Protein AF-A0A258BIH4-F1 (afdb_monomer_lite)

Secondary structure (DSSP, 8-state):
-TT--HHHHHGGGB--STT--TT-BHHHHTT-EESSSEE--S--B--EEE--SHHHHHHHHHHHHTSBS--EEE-THHHHTT-SSHHHHHHTTT------S--

pLDDT: mean 89.74, std 8.87, range [34.72, 97.94]

Foldseek 3Di:
DVPADPVNVLQVQAPPDDPGGRVDRQQVVQPFDDDVDGDDDPFGAADEGEDPAQVSQVVQVVNQLRHHDGHDYPPCVRVVVPDDPVQVVVVVVVGPDDDPDDD

Radius of gyration: 14.39 Å; chains: 1; bounding box: 32×22×46 Å

Structure (mmCIF, N/CA/C/O backbone):
data_AF-A0A258BIH4-F1
#
_entry.id   AF-A0A258BIH4-F1
#
loop_
_atom_site.group_PDB
_atom_site.id
_atom_site.type_symbol
_atom_site.label_atom_id
_atom_site.label_alt_id
_atom_site.label_comp_id
_atom_site.label_asym_id
_atom_site.label_entity_id
_atom_site.label_seq_id
_atom_site.pdbx_PDB_ins_code
_atom_site.Cartn_x
_atom_site.Cartn_y
_atom_site.Cartn_z
_atom_site.occupancy
_atom_site.B_iso_or_equiv
_atom_site.auth_seq_id
_atom_site.auth_comp_id
_atom_site.auth_asym_id
_atom_site.auth_atom_id
_atom_site.pdbx_PDB_model_num
ATOM 1 N N . LEU A 1 1 ? 5.864 8.910 -22.798 1.00 65.62 1 LEU A N 1
ATOM 2 C CA . LEU A 1 1 ? 6.870 9.979 -22.997 1.00 65.62 1 LEU A CA 1
ATOM 3 C C . LEU A 1 1 ? 7.876 9.449 -24.009 1.00 65.62 1 LEU A C 1
ATOM 5 O O . LEU A 1 1 ? 8.186 8.266 -23.902 1.00 65.62 1 LEU A O 1
ATOM 9 N N . PRO A 1 2 ? 8.324 10.226 -25.010 1.00 86.62 2 PRO A N 1
ATOM 10 C CA . PRO A 1 2 ? 9.361 9.754 -25.926 1.00 86.62 2 PRO A CA 1
ATOM 11 C C . PRO A 1 2 ? 10.556 9.208 -25.131 1.00 86.62 2 PRO A C 1
ATOM 13 O O . PRO A 1 2 ? 11.058 9.897 -24.250 1.00 86.62 2 PRO A O 1
ATOM 16 N N . GLY A 1 3 ? 10.948 7.958 -25.389 1.00 86.81 3 GLY A N 1
ATOM 17 C CA . GLY A 1 3 ? 12.076 7.306 -24.712 1.00 86.81 3 GLY A CA 1
ATOM 18 C C . GLY A 1 3 ? 11.801 6.687 -23.334 1.00 86.81 3 GLY A C 1
ATOM 19 O O . GLY A 1 3 ? 12.725 6.121 -22.772 1.00 86.81 3 GLY A O 1
ATOM 20 N N . VAL A 1 4 ? 10.574 6.746 -22.799 1.00 86.31 4 VAL A N 1
ATOM 21 C CA . VAL A 1 4 ? 10.211 6.067 -21.537 1.00 86.31 4 VAL A CA 1
ATOM 22 C C . VAL A 1 4 ? 9.367 4.836 -21.843 1.00 86.31 4 VAL A C 1
ATOM 24 O O . VAL A 1 4 ? 8.288 4.951 -22.434 1.00 86.31 4 VAL A O 1
ATOM 27 N N . THR A 1 5 ? 9.850 3.669 -21.431 1.00 86.56 5 THR A N 1
ATOM 28 C CA . THR A 1 5 ? 9.189 2.376 -21.621 1.00 86.56 5 THR A CA 1
ATOM 29 C C . THR A 1 5 ? 8.319 2.001 -20.415 1.00 86.56 5 THR A C 1
ATOM 31 O O . THR A 1 5 ? 8.425 2.592 -19.342 1.00 86.56 5 THR A O 1
ATOM 34 N N . ALA A 1 6 ? 7.422 1.021 -20.574 1.00 81.56 6 ALA A N 1
ATOM 35 C CA . ALA A 1 6 ? 6.634 0.514 -19.446 1.00 81.56 6 ALA A CA 1
ATOM 36 C C . ALA A 1 6 ? 7.513 -0.097 -18.329 1.00 81.56 6 ALA A C 1
ATOM 38 O O . ALA A 1 6 ? 7.249 0.214 -17.169 1.00 81.56 6 ALA A O 1
ATOM 39 N N . PRO A 1 7 ? 8.575 -0.876 -18.635 1.00 85.06 7 PRO A N 1
ATOM 40 C CA . PRO A 1 7 ? 9.552 -1.298 -17.631 1.00 85.06 7 PRO A CA 1
ATOM 41 C C . PRO A 1 7 ? 10.179 -0.145 -16.842 1.00 85.06 7 PRO A C 1
ATOM 43 O O . PRO A 1 7 ? 10.258 -0.244 -15.624 1.00 85.06 7 PRO A O 1
ATOM 46 N N . ASP A 1 8 ? 10.543 0.966 -17.495 1.00 86.31 8 ASP A N 1
ATOM 47 C CA . ASP A 1 8 ? 11.138 2.121 -16.800 1.00 86.31 8 ASP A CA 1
ATOM 48 C C . ASP A 1 8 ? 10.174 2.735 -15.778 1.00 86.31 8 ASP A C 1
ATOM 50 O O . ASP A 1 8 ? 10.590 3.187 -14.717 1.00 86.31 8 ASP A O 1
ATOM 54 N N . VAL A 1 9 ? 8.874 2.752 -16.087 1.00 84.38 9 VAL A N 1
ATOM 55 C CA . VAL A 1 9 ? 7.843 3.251 -15.164 1.00 84.38 9 VAL A CA 1
ATOM 56 C C . VAL A 1 9 ? 7.604 2.267 -14.023 1.00 84.38 9 VAL A C 1
ATOM 58 O O . VAL A 1 9 ? 7.477 2.692 -12.879 1.00 84.38 9 VAL A O 1
ATOM 61 N N . LEU A 1 10 ? 7.543 0.965 -14.318 1.00 82.50 10 LEU A N 1
ATOM 62 C CA . LEU A 1 10 ? 7.367 -0.073 -13.298 1.00 82.50 10 LEU A C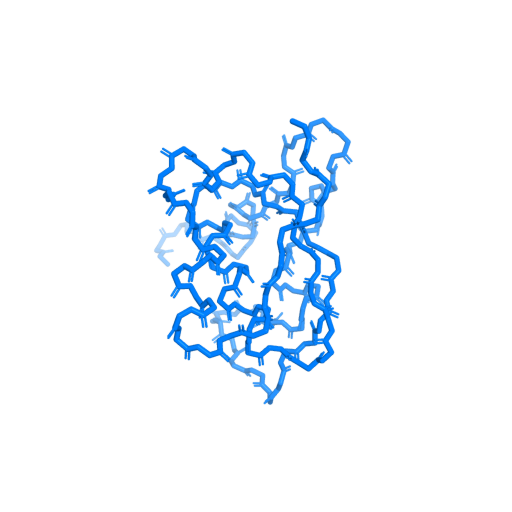A 1
ATOM 63 C C . LEU A 1 10 ? 8.539 -0.091 -12.311 1.00 82.50 10 LEU A C 1
ATOM 65 O O . LEU A 1 10 ? 8.303 -0.196 -11.111 1.00 82.50 10 LEU A O 1
ATOM 69 N N . ALA A 1 11 ? 9.764 0.119 -12.803 1.00 84.25 11 ALA A N 1
ATOM 70 C CA . ALA A 1 11 ? 10.981 0.228 -11.999 1.00 84.25 11 ALA A CA 1
ATOM 71 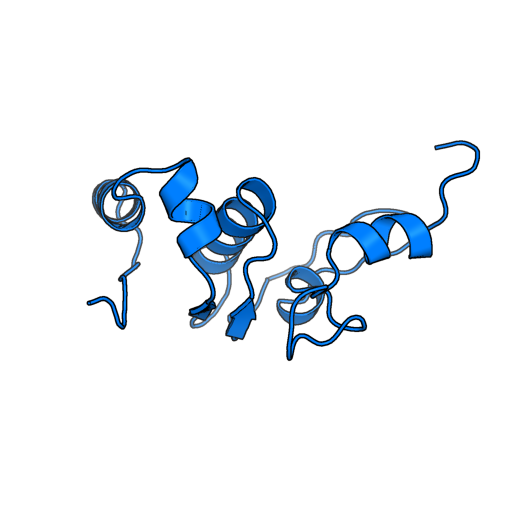C C . ALA A 1 11 ? 10.924 1.345 -10.936 1.00 84.25 11 ALA A C 1
ATOM 73 O O . ALA A 1 11 ? 11.648 1.287 -9.953 1.00 84.25 11 ALA A O 1
ATOM 74 N N . LEU A 1 12 ? 10.063 2.359 -11.095 1.00 84.56 12 LEU A N 1
ATOM 75 C CA . LEU A 1 12 ? 9.911 3.424 -10.093 1.00 84.56 12 LEU A CA 1
ATOM 76 C C . LEU A 1 12 ? 9.145 2.981 -8.842 1.00 84.56 12 LEU A C 1
ATOM 78 O O . LEU A 1 12 ? 9.200 3.674 -7.831 1.00 84.56 12 LEU A O 1
ATOM 82 N N . GLY A 1 13 ? 8.377 1.893 -8.924 1.00 81.50 13 GLY A N 1
ATOM 83 C CA . GLY A 1 13 ? 7.576 1.383 -7.810 1.00 81.50 13 GLY A CA 1
ATOM 84 C C . GLY A 1 13 ? 8.054 0.042 -7.271 1.00 81.50 13 GLY A C 1
ATOM 85 O O . GLY A 1 13 ? 7.291 -0.603 -6.554 1.00 81.50 13 GLY A O 1
ATOM 86 N N . THR A 1 14 ? 9.256 -0.393 -7.652 1.00 85.88 14 THR A N 1
ATOM 87 C CA . THR A 1 14 ? 9.845 -1.648 -7.182 1.00 85.88 14 THR A CA 1
ATOM 88 C C . THR A 1 14 ? 10.293 -1.533 -5.739 1.00 85.88 14 THR A C 1
ATOM 90 O O . THR A 1 14 ? 10.739 -0.474 -5.298 1.00 85.88 14 THR A O 1
ATOM 93 N N . GLU A 1 15 ? 10.242 -2.644 -5.021 1.00 89.12 15 GLU A N 1
ATOM 94 C CA . GLU A 1 15 ? 10.802 -2.749 -3.680 1.00 89.12 15 GLU A CA 1
ATOM 95 C C . GLU A 1 15 ? 12.332 -2.845 -3.753 1.00 89.12 15 GLU A C 1
ATOM 97 O O . GLU A 1 15 ? 12.910 -3.924 -3.840 1.00 89.12 15 GLU A O 1
ATOM 102 N N . ASP A 1 16 ? 13.003 -1.695 -3.749 1.00 84.75 16 ASP A N 1
ATOM 103 C CA . ASP A 1 16 ? 14.454 -1.559 -3.944 1.00 84.75 16 ASP A CA 1
ATOM 104 C C . ASP A 1 16 ? 15.271 -1.574 -2.637 1.00 84.75 16 ASP A C 1
ATOM 106 O O . ASP A 1 16 ? 16.437 -1.173 -2.600 1.00 84.75 16 ASP A O 1
ATOM 110 N N . TYR A 1 17 ? 14.671 -2.052 -1.549 1.00 83.88 17 TYR A N 1
ATOM 111 C CA . TYR A 1 17 ? 15.286 -2.110 -0.228 1.00 83.88 17 TYR A CA 1
ATOM 112 C C . TYR A 1 17 ? 15.785 -3.512 0.138 1.00 83.88 17 TYR A C 1
ATOM 114 O O . TYR A 1 17 ? 15.451 -4.508 -0.498 1.00 83.88 17 TYR A O 1
ATOM 122 N N . GLU A 1 18 ? 16.578 -3.606 1.209 1.00 86.69 18 GLU A N 1
ATOM 123 C CA . GLU A 1 18 ? 17.089 -4.886 1.707 1.00 86.69 18 GLU A CA 1
ATOM 124 C C . GLU A 1 18 ? 15.949 -5.840 2.106 1.00 86.69 18 GLU A C 1
ATOM 126 O O . GLU A 1 18 ? 15.181 -5.558 3.025 1.00 86.69 18 GLU A O 1
ATOM 131 N N . GLY A 1 19 ? 15.847 -6.972 1.405 1.00 86.44 19 GLY A N 1
ATOM 132 C CA . GLY A 1 19 ? 14.788 -7.965 1.605 1.00 86.44 19 GLY A CA 1
ATOM 133 C C . GLY A 1 19 ? 13.487 -7.695 0.839 1.00 86.44 19 GLY A C 1
ATOM 134 O O . GLY A 1 19 ? 12.551 -8.473 0.993 1.00 86.44 19 GLY A O 1
ATOM 135 N N . GLY A 1 20 ? 13.416 -6.631 0.033 1.00 86.88 20 GLY A N 1
ATOM 136 C CA . GLY A 1 20 ? 12.305 -6.379 -0.890 1.00 86.88 20 GLY A CA 1
ATOM 137 C C . GLY A 1 20 ? 12.379 -7.228 -2.160 1.00 86.88 20 GLY A C 1
ATOM 138 O O . GLY A 1 20 ? 13.449 -7.732 -2.518 1.00 8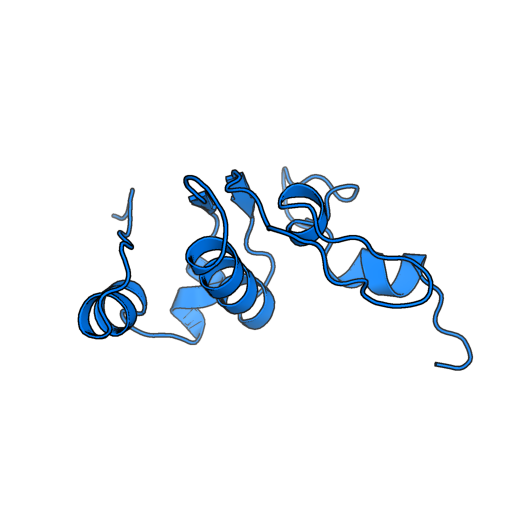6.88 20 GLY A O 1
ATOM 139 N N . ASP A 1 21 ? 11.245 -7.379 -2.850 1.00 89.38 21 ASP A N 1
ATOM 140 C CA . ASP A 1 21 ? 11.191 -8.040 -4.157 1.00 89.38 21 ASP A CA 1
ATOM 141 C C . ASP A 1 21 ? 11.102 -7.004 -5.298 1.00 89.38 21 ASP A C 1
ATOM 143 O O . ASP A 1 21 ? 10.053 -6.385 -5.508 1.00 89.38 21 ASP A O 1
ATOM 147 N N . PRO A 1 22 ? 12.163 -6.822 -6.110 1.00 86.62 22 PRO A N 1
ATOM 148 C CA . PRO A 1 22 ? 12.150 -5.857 -7.206 1.00 86.62 22 PRO A CA 1
ATOM 149 C C . PRO A 1 22 ? 11.184 -6.230 -8.343 1.00 86.62 22 PRO A C 1
ATOM 151 O O . PRO A 1 22 ? 10.968 -5.420 -9.242 1.00 86.62 22 PRO A O 1
ATOM 154 N N . ALA A 1 23 ? 10.604 -7.433 -8.350 1.00 86.94 23 ALA A N 1
ATOM 155 C CA . ALA A 1 23 ? 9.535 -7.801 -9.274 1.00 86.94 23 ALA A CA 1
ATOM 156 C C . ALA A 1 23 ? 8.141 -7.366 -8.781 1.00 86.94 23 ALA A C 1
ATOM 158 O O . ALA A 1 23 ? 7.180 -7.402 -9.557 1.00 86.94 23 ALA A O 1
ATOM 159 N N . VAL A 1 24 ? 8.014 -6.949 -7.517 1.00 88.62 24 VAL A N 1
ATOM 160 C CA . VAL A 1 24 ? 6.745 -6.536 -6.917 1.00 88.62 24 VAL A CA 1
ATOM 161 C C . VAL A 1 24 ? 6.469 -5.064 -7.190 1.00 88.62 24 VAL A C 1
ATOM 163 O O . VAL A 1 24 ? 7.299 -4.181 -6.988 1.00 88.62 24 VAL A O 1
ATOM 166 N N . PHE A 1 25 ? 5.237 -4.805 -7.623 1.00 90.44 25 PHE A N 1
ATOM 167 C CA . PHE A 1 25 ? 4.656 -3.475 -7.693 1.00 90.44 2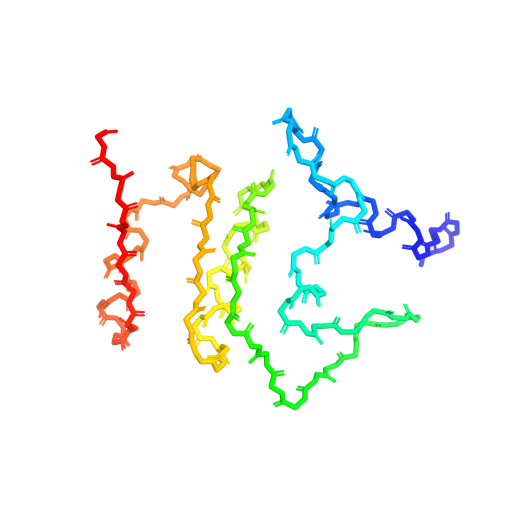5 PHE A CA 1
ATOM 168 C C . PHE A 1 25 ? 3.394 -3.469 -6.831 1.00 90.44 25 PHE A C 1
ATOM 170 O O . PHE A 1 25 ? 2.388 -4.076 -7.199 1.00 90.44 25 PHE A O 1
ATOM 177 N N . ASN A 1 26 ? 3.434 -2.781 -5.690 1.00 93.38 26 ASN A N 1
ATOM 178 C CA . ASN A 1 26 ? 2.403 -2.868 -4.648 1.00 93.38 26 ASN A CA 1
ATOM 179 C C . ASN A 1 26 ? 0.970 -2.648 -5.159 1.00 93.38 26 ASN A C 1
ATOM 181 O O . ASN A 1 26 ? 0.057 -3.404 -4.838 1.00 93.38 26 ASN A O 1
ATOM 185 N N . MET A 1 27 ? 0.756 -1.676 -6.048 1.00 92.69 27 MET A N 1
ATOM 186 C CA . MET A 1 27 ? -0.585 -1.452 -6.599 1.00 92.69 27 MET A CA 1
ATOM 187 C C . MET A 1 27 ? -1.065 -2.612 -7.485 1.00 92.69 27 MET A C 1
ATOM 189 O O . MET A 1 27 ? -2.268 -2.852 -7.564 1.00 92.69 27 MET A O 1
ATOM 193 N N . ALA A 1 28 ? -0.159 -3.335 -8.152 1.00 91.25 28 ALA A N 1
ATOM 194 C CA . ALA A 1 28 ? -0.517 -4.521 -8.929 1.00 91.25 28 ALA A CA 1
ATOM 195 C C . ALA A 1 28 ? -0.911 -5.690 -8.018 1.00 91.25 28 ALA A C 1
ATOM 197 O O . ALA A 1 28 ? -1.841 -6.417 -8.363 1.00 91.25 28 ALA A O 1
ATOM 198 N N . VAL A 1 29 ? -0.288 -5.815 -6.839 1.00 93.31 29 VAL A N 1
ATOM 199 C CA . VAL A 1 29 ? -0.699 -6.770 -5.792 1.00 93.31 29 VAL A CA 1
ATOM 200 C C . VAL A 1 29 ? -2.144 -6.504 -5.361 1.00 93.31 29 VAL A C 1
ATOM 202 O O . VAL A 1 29 ? -2.946 -7.429 -5.285 1.00 93.31 29 VAL A O 1
ATOM 205 N N . MET A 1 30 ? -2.520 -5.231 -5.208 1.00 95.50 30 MET A N 1
ATOM 206 C CA . MET A 1 30 ? -3.897 -4.818 -4.895 1.00 95.50 30 MET A CA 1
ATOM 207 C C . MET A 1 30 ? -4.874 -4.935 -6.084 1.00 95.50 30 MET A C 1
ATOM 209 O O . MET A 1 30 ? -6.069 -4.661 -5.946 1.00 95.50 30 MET A O 1
ATOM 213 N N . GLY A 1 31 ? -4.387 -5.332 -7.265 1.00 92.88 31 GLY A N 1
ATOM 214 C CA . GLY A 1 31 ? -5.191 -5.609 -8.456 1.00 92.88 31 GLY A CA 1
ATOM 215 C C . GLY A 1 31 ? -5.151 -4.542 -9.554 1.00 92.88 31 GLY A C 1
ATOM 216 O O . GLY A 1 31 ? -5.815 -4.724 -10.577 1.00 92.88 31 GLY A O 1
ATOM 217 N N . LEU A 1 32 ? -4.389 -3.451 -9.407 1.00 91.44 32 LEU A N 1
ATOM 218 C CA . LEU A 1 32 ? -4.222 -2.450 -10.469 1.00 91.44 32 LEU A CA 1
ATOM 219 C C . LEU A 1 32 ? -3.580 -3.075 -11.714 1.00 91.44 32 LEU A C 1
ATOM 221 O O . LEU A 1 32 ? -2.606 -3.821 -11.633 1.00 91.44 32 LEU A O 1
ATOM 225 N N . ARG A 1 33 ? -4.078 -2.706 -12.898 1.00 88.00 33 ARG A N 1
ATOM 226 C CA . ARG A 1 33 ? -3.534 -3.178 -14.176 1.00 88.00 33 ARG A CA 1
ATOM 227 C C . ARG A 1 33 ? -2.810 -2.060 -14.911 1.00 88.00 33 ARG A C 1
ATOM 229 O O . ARG A 1 33 ? -3.416 -1.057 -15.296 1.00 88.00 33 ARG A O 1
ATOM 236 N N . LEU A 1 34 ? -1.526 -2.278 -15.174 1.00 77.69 34 LEU A N 1
ATOM 237 C CA . LEU A 1 34 ? -0.698 -1.404 -15.999 1.00 77.69 34 LEU A CA 1
ATOM 238 C C . LEU A 1 34 ? -0.460 -2.046 -17.369 1.00 77.69 34 LEU A C 1
ATOM 240 O O . LEU A 1 34 ? -0.058 -3.199 -17.476 1.00 77.69 34 LEU A O 1
ATOM 244 N N . ALA A 1 35 ? -0.738 -1.282 -18.422 1.00 73.50 35 ALA A N 1
ATOM 245 C CA . ALA A 1 35 ? -0.365 -1.604 -19.798 1.00 73.50 35 ALA A CA 1
ATOM 246 C C . ALA A 1 35 ? 0.215 -0.330 -20.437 1.00 73.50 35 ALA A C 1
ATOM 248 O O . ALA A 1 35 ? 1.023 0.354 -19.819 1.00 73.50 35 ALA A O 1
ATOM 249 N N . GLN A 1 36 ? -0.239 0.078 -21.626 1.00 72.31 36 GLN A N 1
ATOM 250 C CA . GLN A 1 36 ? 0.100 1.408 -22.164 1.00 72.31 36 GLN A CA 1
ATOM 251 C C . GLN A 1 36 ? -0.440 2.575 -21.313 1.00 72.31 36 GLN A C 1
ATOM 253 O O . GLN A 1 36 ? -0.002 3.713 -21.474 1.00 72.31 36 GLN A O 1
ATOM 258 N N . ARG A 1 37 ? -1.425 2.311 -20.449 1.00 78.81 37 ARG A N 1
ATOM 259 C CA . ARG A 1 37 ? -2.058 3.266 -19.531 1.00 78.81 37 ARG A CA 1
ATOM 260 C C . ARG A 1 37 ? -2.331 2.570 -18.198 1.00 78.81 37 ARG A C 1
ATOM 262 O O . ARG A 1 37 ? -2.353 1.338 -18.140 1.00 78.81 37 ARG A O 1
ATOM 269 N N . ALA A 1 38 ? -2.582 3.360 -17.157 1.00 82.19 38 ALA A N 1
ATOM 270 C CA . ALA A 1 38 ? -3.223 2.859 -15.949 1.00 82.19 38 ALA A CA 1
ATOM 271 C C . ALA A 1 38 ? -4.686 2.548 -16.270 1.00 82.19 38 ALA A C 1
ATOM 273 O O . ALA A 1 38 ? -5.450 3.441 -16.641 1.00 82.19 38 ALA A O 1
ATOM 274 N N . ASN A 1 39 ? -5.055 1.273 -16.179 1.00 85.12 39 ASN A N 1
ATOM 275 C CA . ASN A 1 39 ? -6.423 0.840 -16.406 1.00 85.12 39 ASN A CA 1
ATOM 276 C C . ASN A 1 39 ? -7.115 0.714 -15.054 1.00 85.12 39 ASN A C 1
ATOM 278 O O . ASN A 1 39 ? -6.682 -0.067 -14.204 1.00 85.12 39 ASN A O 1
ATOM 282 N N . GLY A 1 40 ? -8.191 1.482 -14.876 1.00 85.00 40 GLY A N 1
ATOM 283 C CA . GLY A 1 40 ? -9.069 1.320 -13.726 1.00 85.00 40 GLY A CA 1
ATOM 284 C C . GLY A 1 40 ? -9.589 -0.115 -13.647 1.00 85.00 40 GLY A C 1
ATOM 285 O O . GLY A 1 40 ? -9.839 -0.757 -14.671 1.00 85.00 40 GLY A O 1
ATOM 286 N N . VAL A 1 41 ? -9.740 -0.614 -12.426 1.00 90.56 41 VAL A N 1
ATOM 287 C CA . VAL A 1 41 ? -10.336 -1.923 -12.145 1.00 90.56 41 VAL A CA 1
ATOM 288 C C . VAL A 1 41 ? -11.647 -1.743 -11.399 1.00 90.56 41 VAL A C 1
ATOM 290 O O . VAL A 1 41 ? -11.882 -0.689 -10.815 1.00 90.56 41 VAL A O 1
ATOM 293 N N . SER A 1 42 ? -12.519 -2.755 -11.446 1.00 91.88 42 SER A N 1
ATOM 294 C CA . SER A 1 42 ? -13.816 -2.681 -10.768 1.00 91.88 42 SER A CA 1
ATOM 295 C C . SER A 1 42 ? -13.650 -2.448 -9.272 1.00 91.88 42 SER A C 1
ATOM 297 O O . SER A 1 42 ? -14.403 -1.664 -8.705 1.00 91.88 42 SER A O 1
ATOM 299 N N . LYS A 1 43 ? -12.681 -3.138 -8.657 1.00 94.31 43 LYS A N 1
ATOM 300 C CA . LYS A 1 43 ? -12.358 -3.065 -7.232 1.00 94.31 43 LYS A CA 1
ATOM 301 C C . LYS A 1 43 ? -10.880 -3.370 -7.010 1.00 94.31 43 LYS A C 1
ATOM 303 O O . LYS A 1 43 ? -10.315 -4.202 -7.725 1.00 94.31 43 LYS A O 1
ATOM 308 N N . LEU A 1 44 ? -10.285 -2.698 -6.031 1.00 97.31 44 LEU A N 1
ATOM 309 C CA . LEU A 1 44 ? -9.017 -3.114 -5.439 1.00 97.31 44 LEU A CA 1
ATOM 310 C C . LEU A 1 44 ? -9.308 -4.124 -4.328 1.00 97.31 44 LEU A C 1
ATOM 312 O O . LEU A 1 44 ? -10.396 -4.100 -3.756 1.00 97.31 44 LEU A O 1
ATOM 316 N N . HIS A 1 45 ? -8.350 -4.992 -4.032 1.00 97.88 45 HIS A N 1
ATOM 317 C CA . HIS A 1 45 ? -8.446 -5.926 -2.913 1.00 97.88 45 HIS A CA 1
ATOM 318 C C . HIS A 1 45 ? -7.358 -5.618 -1.894 1.00 97.88 45 HIS A C 1
ATOM 320 O O . HIS A 1 45 ? -6.242 -5.238 -2.260 1.00 97.88 45 HIS A O 1
ATOM 326 N N . GLY A 1 46 ? -7.721 -5.765 -0.626 1.00 97.56 46 GLY A N 1
ATOM 327 C CA . GLY A 1 46 ? -6.817 -5.646 0.495 1.00 97.56 46 GLY A CA 1
ATOM 328 C C . GLY A 1 46 ? -5.670 -6.644 0.377 1.00 97.56 46 GLY A C 1
ATOM 329 O O . GLY A 1 46 ? -5.855 -7.773 -0.085 1.00 97.56 46 GLY A O 1
ATOM 330 N N . ALA A 1 47 ? -4.472 -6.191 0.723 1.00 97.38 47 ALA A N 1
ATOM 331 C CA . ALA A 1 47 ? -3.246 -6.963 0.625 1.00 97.38 47 ALA A CA 1
ATOM 332 C C . ALA A 1 47 ? -2.194 -6.415 1.591 1.00 97.38 47 ALA A C 1
ATOM 334 O O . ALA A 1 47 ? -2.290 -5.276 2.057 1.00 97.38 47 ALA A O 1
ATOM 335 N N . GLU A 1 48 ? -1.171 -7.222 1.840 1.00 95.62 48 GLU A N 1
ATOM 336 C CA . GLU A 1 48 ? 0.066 -6.777 2.468 1.00 95.62 48 GLU A CA 1
ATOM 337 C C . GLU A 1 48 ? 0.905 -6.021 1.428 1.00 95.62 48 GLU A C 1
ATOM 339 O O . GLU A 1 48 ? 1.143 -6.529 0.329 1.00 95.62 48 GLU A O 1
ATOM 344 N N . VAL A 1 49 ? 1.292 -4.784 1.740 1.00 95.50 49 VAL A N 1
ATOM 345 C CA . VAL A 1 49 ? 2.033 -3.903 0.828 1.00 95.50 49 VAL A CA 1
ATOM 346 C C . VAL A 1 49 ? 3.132 -3.134 1.553 1.00 95.50 49 VAL A C 1
ATOM 348 O O . VAL A 1 49 ? 3.019 -2.783 2.729 1.00 95.50 49 VAL A O 1
ATOM 351 N N . MET A 1 50 ? 4.199 -2.814 0.828 1.00 93.81 50 MET A N 1
ATOM 352 C CA . MET A 1 50 ? 5.413 -2.217 1.377 1.00 93.81 50 MET A CA 1
ATOM 353 C C . MET A 1 50 ? 5.562 -0.772 0.897 1.00 93.81 50 MET A C 1
ATOM 355 O O . MET A 1 50 ? 5.652 -0.494 -0.299 1.00 93.81 50 MET A O 1
ATOM 359 N N . ALA A 1 51 ? 5.618 0.186 1.822 1.00 92.06 51 ALA A N 1
ATOM 360 C CA . ALA A 1 51 ? 5.932 1.564 1.465 1.00 92.06 51 ALA A CA 1
ATOM 361 C C . ALA A 1 51 ? 7.380 1.690 0.949 1.00 92.06 51 ALA A C 1
ATOM 363 O O . ALA A 1 51 ? 8.330 1.263 1.611 1.00 92.06 51 ALA A O 1
ATOM 364 N N . THR A 1 52 ? 7.542 2.331 -0.210 1.00 90.38 52 THR A N 1
ATOM 365 C CA . THR A 1 52 ? 8.842 2.572 -0.867 1.00 90.38 52 THR A CA 1
ATOM 366 C C . THR A 1 52 ? 9.316 4.023 -0.734 1.00 90.38 52 THR A C 1
ATOM 368 O O . THR A 1 52 ? 10.512 4.297 -0.668 1.00 90.38 52 THR A O 1
ATOM 371 N N . ASP A 1 53 ? 8.386 4.976 -0.654 1.00 91.06 53 ASP A N 1
ATOM 372 C CA . ASP A 1 53 ? 8.668 6.396 -0.449 1.00 91.06 53 ASP A CA 1
ATOM 373 C C . ASP A 1 53 ? 7.464 7.132 0.162 1.00 91.06 53 ASP A C 1
ATOM 375 O O . ASP A 1 53 ? 6.393 6.557 0.340 1.00 91.06 53 ASP A O 1
ATOM 379 N N . LEU A 1 54 ? 7.642 8.418 0.488 1.00 92.25 54 LEU A N 1
ATOM 380 C CA . LEU A 1 54 ? 6.625 9.256 1.137 1.00 92.25 54 LEU A CA 1
ATOM 381 C C . LEU A 1 54 ? 5.321 9.388 0.325 1.00 92.25 54 LEU A C 1
ATOM 383 O O . LEU A 1 54 ? 4.236 9.457 0.894 1.00 92.25 54 LEU A O 1
ATOM 387 N N . ARG A 1 55 ? 5.405 9.488 -1.004 1.00 93.44 55 ARG A N 1
ATOM 388 C CA . ARG A 1 55 ? 4.228 9.672 -1.867 1.00 93.44 55 ARG A CA 1
ATOM 389 C C . ARG A 1 55 ? 3.591 8.336 -2.214 1.00 93.44 55 ARG A C 1
ATOM 391 O O . ARG A 1 55 ? 2.362 8.242 -2.231 1.00 93.44 55 ARG A O 1
ATOM 398 N N . ALA A 1 56 ? 4.405 7.314 -2.471 1.00 91.44 56 ALA A N 1
ATOM 399 C CA . ALA A 1 56 ? 3.903 5.961 -2.676 1.00 91.44 56 ALA A CA 1
ATOM 400 C C . ALA A 1 56 ? 3.164 5.450 -1.431 1.00 91.44 56 ALA A C 1
ATOM 402 O O . ALA A 1 56 ? 2.056 4.942 -1.561 1.00 91.44 56 ALA A O 1
ATOM 403 N N . SER A 1 57 ? 3.701 5.674 -0.226 1.00 93.25 57 SER A N 1
ATOM 404 C CA . SER A 1 57 ? 3.066 5.244 1.026 1.00 93.25 57 SER A CA 1
ATOM 405 C C . SER A 1 57 ? 1.679 5.854 1.226 1.00 93.25 57 SER A C 1
ATOM 407 O O . SER A 1 57 ? 0.719 5.128 1.468 1.00 93.25 57 SER A O 1
ATOM 409 N N . MET A 1 58 ? 1.533 7.169 1.036 1.00 95.75 58 MET A N 1
ATOM 410 C CA . MET A 1 58 ? 0.231 7.841 1.102 1.00 95.75 58 MET A CA 1
ATOM 411 C C . MET A 1 58 ? -0.750 7.283 0.061 1.00 95.75 58 MET A C 1
ATOM 413 O O . MET A 1 58 ? -1.934 7.098 0.340 1.00 95.75 58 MET A O 1
ATOM 417 N N . SER A 1 59 ? -0.251 6.999 -1.145 1.00 94.75 59 SER A N 1
ATOM 418 C CA . SER A 1 59 ? -1.062 6.424 -2.221 1.00 94.75 59 SER A CA 1
ATOM 419 C C . SER A 1 59 ? -1.576 5.029 -1.855 1.00 94.75 59 SER A C 1
ATOM 421 O O . SER A 1 59 ? -2.736 4.734 -2.125 1.00 94.75 59 SER A O 1
ATOM 423 N N . LEU A 1 60 ? -0.754 4.204 -1.195 1.00 95.62 60 LEU A N 1
ATOM 424 C CA . LEU A 1 60 ? -1.148 2.881 -0.700 1.00 95.62 60 LEU A CA 1
ATOM 425 C C . LEU A 1 60 ? -2.188 2.967 0.418 1.00 95.62 60 LEU A C 1
ATOM 427 O O . LEU A 1 60 ? -3.144 2.201 0.399 1.00 95.62 60 LEU A O 1
ATOM 431 N N . VAL A 1 61 ? -2.060 3.928 1.339 1.00 96.38 61 VAL A N 1
ATOM 432 C CA . VAL A 1 61 ? -3.075 4.159 2.384 1.00 96.38 61 VAL A CA 1
ATOM 433 C C . VAL A 1 61 ? -4.427 4.492 1.749 1.00 96.38 61 VAL A C 1
ATOM 435 O O . VAL A 1 61 ? -5.430 3.858 2.061 1.00 96.38 61 VAL A O 1
ATOM 438 N N . ILE A 1 62 ? -4.461 5.433 0.800 1.00 96.19 62 ILE A N 1
ATOM 439 C CA . ILE A 1 62 ? -5.703 5.794 0.095 1.00 96.19 62 ILE A CA 1
ATOM 440 C C . ILE A 1 62 ? -6.252 4.604 -0.702 1.00 96.19 62 ILE A C 1
ATOM 442 O O . ILE A 1 62 ? -7.461 4.385 -0.725 1.00 96.19 62 ILE A O 1
ATOM 446 N N . ALA A 1 63 ? -5.377 3.833 -1.352 1.00 96.62 63 ALA A N 1
ATOM 447 C CA . ALA A 1 63 ? -5.773 2.636 -2.082 1.00 96.62 63 ALA A CA 1
ATOM 448 C C . ALA A 1 63 ? -6.390 1.581 -1.153 1.00 96.62 63 ALA A C 1
ATOM 450 O O . ALA A 1 63 ? -7.399 0.990 -1.524 1.00 96.62 63 ALA A O 1
ATOM 451 N N . GLY A 1 64 ? -5.830 1.387 0.045 1.00 97.44 64 GLY A N 1
ATOM 452 C CA . GLY A 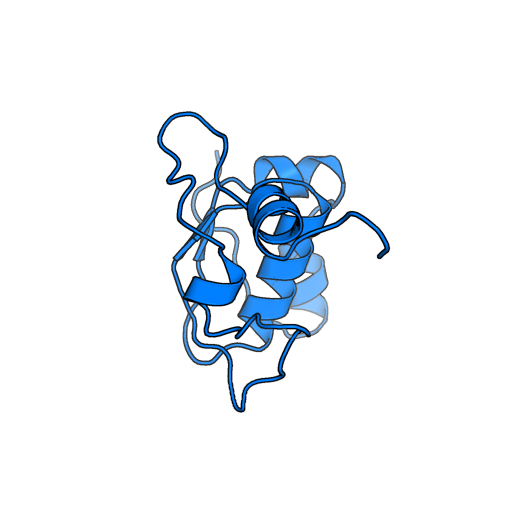1 64 ? -6.344 0.462 1.055 1.00 97.44 64 GLY A CA 1
ATOM 453 C C . GLY A 1 64 ? -7.717 0.869 1.574 1.00 97.44 64 GLY A C 1
ATOM 454 O O . GLY A 1 64 ? -8.620 0.044 1.608 1.00 97.44 64 GLY A O 1
ATOM 455 N N . LEU A 1 65 ? -7.926 2.163 1.840 1.00 97.06 65 LEU A N 1
ATOM 456 C CA . LEU A 1 65 ? -9.239 2.695 2.231 1.00 97.06 65 LEU A CA 1
ATOM 457 C C . LEU A 1 65 ? -10.330 2.480 1.166 1.00 97.06 65 LEU A C 1
ATOM 459 O O . LEU A 1 65 ? -11.516 2.475 1.488 1.00 97.06 65 LEU A O 1
ATOM 463 N N . ALA A 1 66 ? -9.947 2.337 -0.105 1.00 96.06 66 ALA A N 1
ATOM 464 C CA . ALA A 1 66 ? -10.861 2.072 -1.216 1.00 96.06 66 ALA A CA 1
ATOM 465 C C . ALA A 1 66 ? -10.947 0.583 -1.607 1.00 96.06 66 ALA A C 1
ATOM 467 O O . ALA A 1 66 ? -11.732 0.235 -2.495 1.00 96.06 66 ALA A O 1
ATOM 468 N N . ALA A 1 67 ? -10.122 -0.280 -1.013 1.00 97.75 67 ALA A N 1
ATOM 469 C CA . ALA A 1 67 ? -10.041 -1.694 -1.347 1.00 97.75 67 ALA A CA 1
ATOM 470 C C . ALA A 1 67 ? -11.087 -2.524 -0.590 1.00 97.75 67 ALA A C 1
ATOM 472 O O . ALA A 1 67 ? -11.573 -2.143 0.470 1.00 97.75 67 ALA A O 1
ATOM 473 N N . GLU A 1 68 ? -11.442 -3.684 -1.140 1.00 97.69 68 GLU A N 1
ATOM 474 C CA . GLU A 1 68 ? -12.239 -4.675 -0.420 1.00 97.69 68 GLU A CA 1
ATOM 475 C C . GLU A 1 68 ? -11.365 -5.540 0.477 1.00 97.69 68 GLU A C 1
ATOM 477 O O . GLU A 1 68 ? -10.394 -6.135 0.011 1.00 97.69 68 GLU A O 1
ATOM 482 N N . GLY A 1 69 ? -11.769 -5.686 1.736 1.00 97.25 69 GLY A N 1
ATOM 483 C CA . GLY A 1 69 ? -11.008 -6.430 2.733 1.00 97.25 69 GLY A CA 1
ATOM 484 C C . GLY A 1 69 ? -10.023 -5.528 3.468 1.00 97.25 69 GLY A C 1
ATOM 485 O O . GLY A 1 69 ? -10.259 -4.334 3.614 1.00 97.25 69 GLY A O 1
ATOM 486 N N . GLU A 1 70 ? -8.938 -6.118 3.955 1.00 97.44 70 GLU A N 1
ATOM 487 C CA . GLU A 1 70 ? -7.973 -5.452 4.826 1.00 97.44 70 GLU A CA 1
ATOM 488 C C . GLU A 1 70 ? -6.647 -5.227 4.092 1.00 97.44 70 GLU A C 1
ATOM 490 O O . GLU A 1 70 ? -6.108 -6.144 3.469 1.00 97.44 70 GLU A O 1
ATOM 495 N N . THR A 1 71 ? -6.114 -4.006 4.162 1.00 97.94 71 THR A N 1
ATOM 496 C CA . THR A 1 71 ? -4.781 -3.667 3.650 1.00 97.94 71 THR A CA 1
ATOM 497 C C . THR A 1 71 ? -3.840 -3.402 4.813 1.00 97.94 71 THR A C 1
ATOM 499 O O . THR A 1 71 ? -4.094 -2.506 5.615 1.00 97.94 71 THR A O 1
ATOM 502 N N . GLN A 1 72 ? -2.713 -4.109 4.850 1.00 96.75 72 GLN A N 1
ATOM 503 C CA . GLN A 1 72 ? -1.632 -3.849 5.799 1.00 96.75 72 GLN A CA 1
ATOM 504 C C . GLN A 1 72 ? -0.487 -3.147 5.071 1.00 96.75 72 GLN A C 1
ATOM 506 O O . GLN A 1 72 ? 0.064 -3.671 4.104 1.00 96.75 72 GLN A O 1
ATOM 511 N N . VAL A 1 73 ? -0.158 -1.929 5.509 1.00 95.25 73 VAL A N 1
ATOM 512 C CA . VAL A 1 73 ? 0.913 -1.121 4.912 1.00 95.25 73 VAL A CA 1
ATOM 513 C C . VAL A 1 73 ? 2.121 -1.114 5.840 1.00 95.25 73 VAL A C 1
ATOM 515 O O . VAL A 1 73 ? 2.077 -0.550 6.933 1.00 95.25 73 VAL A O 1
ATOM 518 N N . HIS A 1 74 ? 3.228 -1.691 5.385 1.00 93.12 74 HIS A N 1
ATOM 519 C CA . HIS A 1 74 ? 4.475 -1.768 6.145 1.00 93.12 74 HIS A CA 1
ATOM 520 C C . HIS A 1 74 ? 5.448 -0.650 5.764 1.00 93.12 74 HIS A C 1
ATOM 522 O O . HIS A 1 74 ? 5.267 0.065 4.778 1.00 93.12 74 HIS A O 1
ATOM 528 N N . ARG A 1 75 ? 6.531 -0.520 6.545 1.00 91.19 75 ARG A N 1
ATOM 529 C CA . ARG A 1 75 ? 7.619 0.457 6.328 1.00 91.19 75 ARG A CA 1
ATOM 530 C C . ARG A 1 75 ? 7.136 1.917 6.354 1.00 91.19 75 ARG A C 1
ATOM 532 O O . ARG A 1 75 ? 7.636 2.781 5.633 1.00 91.19 75 ARG A O 1
ATOM 539 N N . LEU A 1 76 ? 6.194 2.212 7.255 1.00 89.88 76 LEU A N 1
ATOM 540 C CA . LEU A 1 76 ? 5.561 3.529 7.410 1.00 89.88 76 LEU A CA 1
ATOM 541 C C . LEU A 1 76 ? 6.505 4.665 7.842 1.00 89.88 76 LEU A C 1
ATOM 543 O O . LEU A 1 76 ? 6.103 5.822 7.765 1.00 89.88 76 LEU A O 1
ATOM 547 N N . TYR A 1 77 ? 7.773 4.398 8.176 1.00 88.44 77 TYR A N 1
ATOM 548 C CA . TYR A 1 77 ? 8.757 5.455 8.454 1.00 88.44 77 TYR A CA 1
ATOM 549 C C . TYR A 1 77 ? 8.899 6.452 7.286 1.00 88.44 77 TYR A C 1
ATOM 551 O O . TYR A 1 77 ? 9.278 7.606 7.484 1.00 88.44 77 TYR A O 1
ATOM 559 N N . HIS A 1 78 ? 8.593 6.038 6.049 1.00 88.19 78 HIS A N 1
ATOM 560 C CA . HIS A 1 78 ? 8.520 6.950 4.908 1.00 88.19 78 HIS A CA 1
ATOM 561 C C . HIS A 1 78 ? 7.384 7.966 5.043 1.00 88.19 78 HIS A C 1
ATOM 563 O O . HIS A 1 78 ? 7.571 9.125 4.683 1.00 88.19 78 HIS A O 1
ATOM 569 N N . LEU A 1 79 ? 6.227 7.526 5.539 1.00 89.44 79 LEU A N 1
ATOM 570 C CA . LEU A 1 79 ? 5.029 8.334 5.740 1.00 89.44 79 LEU A CA 1
ATOM 571 C C . LEU A 1 79 ? 5.231 9.328 6.891 1.00 89.44 79 LEU A C 1
ATOM 573 O O . LEU A 1 79 ? 4.955 10.515 6.728 1.00 89.44 79 LEU A O 1
ATOM 577 N N . ASP A 1 80 ? 5.832 8.866 7.989 1.00 90.88 80 ASP A N 1
ATOM 578 C CA . ASP A 1 80 ? 6.099 9.668 9.193 1.00 90.88 80 ASP A CA 1
ATOM 579 C C . ASP A 1 80 ? 6.990 10.887 8.920 1.00 90.88 80 ASP A C 1
ATOM 581 O O . ASP A 1 80 ? 6.905 11.911 9.595 1.00 90.88 80 ASP A O 1
ATOM 585 N N . ARG A 1 81 ? 7.836 10.814 7.886 1.00 91.38 81 ARG A N 1
ATOM 586 C CA . ARG A 1 81 ? 8.710 11.922 7.474 1.00 91.38 81 ARG A CA 1
ATOM 587 C C . ARG A 1 81 ? 7.969 13.110 6.863 1.00 91.38 81 ARG A C 1
ATOM 589 O O . ARG A 1 81 ? 8.578 14.169 6.722 1.00 91.38 81 ARG A O 1
ATOM 596 N N . GLY A 1 82 ? 6.718 12.94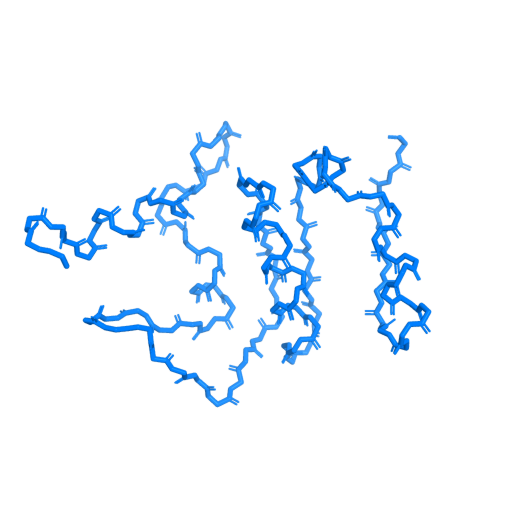3 6.436 1.00 91.94 82 GLY A N 1
ATOM 597 C CA . GLY A 1 82 ? 5.955 14.002 5.766 1.00 91.94 82 GLY A CA 1
ATOM 598 C C . GLY A 1 82 ? 4.506 14.144 6.219 1.00 91.94 82 GLY A C 1
ATOM 599 O O . GLY A 1 82 ? 3.878 15.149 5.890 1.00 91.94 82 GLY A O 1
ATOM 600 N N . TYR A 1 83 ? 3.986 13.191 6.990 1.00 93.19 83 TYR A N 1
ATOM 601 C CA . TYR A 1 83 ? 2.637 13.225 7.532 1.00 93.19 83 TYR A CA 1
ATOM 602 C C . TYR A 1 83 ? 2.659 12.905 9.021 1.00 93.19 83 TYR A C 1
ATOM 604 O O . TYR A 1 83 ? 3.120 11.855 9.449 1.00 93.19 83 TYR A O 1
ATOM 612 N N . GLU A 1 84 ? 2.112 13.821 9.808 1.00 92.75 84 GLU A N 1
ATOM 613 C CA . GLU A 1 84 ? 1.960 13.652 11.248 1.00 92.75 84 GLU A CA 1
ATOM 614 C C . GLU A 1 84 ? 0.594 13.038 11.571 1.00 92.75 84 GLU A C 1
ATOM 616 O O . GLU A 1 84 ? -0.425 13.597 11.138 1.00 92.75 84 GLU A O 1
ATOM 621 N N . ARG A 1 85 ? 0.586 11.945 12.352 1.00 91.62 85 ARG A N 1
ATOM 622 C CA . ARG A 1 85 ? -0.611 11.293 12.930 1.00 91.62 85 ARG A CA 1
ATOM 623 C C . ARG A 1 85 ? -1.722 11.107 11.897 1.00 91.62 85 ARG A C 1
ATOM 625 O O . ARG A 1 85 ? -2.842 11.605 12.041 1.00 91.62 85 ARG A O 1
ATOM 632 N N . LEU A 1 86 ? -1.361 10.502 10.770 1.00 92.75 86 LEU A N 1
ATOM 633 C CA . LEU A 1 86 ? -2.236 10.418 9.607 1.00 92.75 86 LEU A CA 1
ATOM 634 C C . LEU A 1 86 ? -3.445 9.516 9.876 1.00 92.75 86 LEU A C 1
ATOM 636 O O . LEU A 1 86 ? -4.556 9.852 9.474 1.00 92.75 86 LEU A O 1
ATOM 640 N N . GLU A 1 87 ? -3.224 8.413 10.584 1.00 92.94 87 GLU A N 1
ATOM 641 C CA . GLU A 1 87 ? -4.242 7.481 11.058 1.00 92.94 87 GLU A CA 1
ATOM 642 C C . GLU A 1 87 ? -5.350 8.209 11.821 1.00 92.94 87 GLU A C 1
ATOM 644 O O . GLU A 1 87 ? -6.527 8.015 11.539 1.00 92.94 87 GLU A O 1
ATOM 649 N N . GLU A 1 88 ? -4.995 9.154 12.691 1.00 95.06 88 GLU A N 1
ATOM 650 C CA . GLU A 1 88 ? -5.987 9.921 13.435 1.00 95.06 88 GLU A CA 1
ATOM 651 C C . GLU A 1 88 ? -6.756 10.891 12.546 1.00 95.06 88 GLU A C 1
ATOM 653 O O . GLU A 1 88 ? -7.971 11.027 12.670 1.00 95.06 88 GLU A O 1
ATOM 658 N N . LYS A 1 89 ? -6.065 11.565 11.621 1.00 95.31 89 LYS A N 1
ATOM 659 C CA . LYS A 1 89 ? -6.710 12.481 10.671 1.00 95.31 89 LYS A CA 1
ATOM 660 C C . LYS A 1 89 ? -7.710 11.744 9.787 1.00 95.31 89 LYS A C 1
ATOM 662 O O . LYS A 1 89 ? -8.773 12.287 9.503 1.00 95.31 89 LYS A O 1
ATOM 667 N N . PHE A 1 90 ? -7.392 10.522 9.375 1.00 96.19 90 PHE A N 1
ATOM 668 C CA . PHE A 1 90 ? -8.316 9.680 8.627 1.00 96.19 90 PHE A CA 1
ATOM 669 C C . PHE A 1 90 ? -9.447 9.131 9.496 1.00 96.19 90 PHE A C 1
ATOM 671 O O . PHE A 1 90 ? -10.600 9.184 9.069 1.00 96.19 90 PHE A O 1
ATOM 678 N N . ALA A 1 91 ? -9.165 8.700 10.725 1.00 95.81 91 ALA A N 1
ATOM 679 C CA . ALA A 1 91 ? -10.192 8.276 11.673 1.00 95.81 91 ALA A CA 1
ATOM 680 C C . ALA A 1 91 ? -11.204 9.402 11.965 1.00 95.81 91 ALA A C 1
ATOM 682 O O . ALA A 1 91 ? -12.408 9.159 12.010 1.00 95.81 91 ALA A O 1
ATOM 683 N N . LEU A 1 92 ? -10.752 10.662 12.055 1.00 97.12 92 LEU A N 1
ATOM 684 C CA . LEU A 1 92 ? -11.629 11.838 12.180 1.00 97.12 92 LEU A CA 1
ATOM 685 C C . LEU A 1 92 ? -12.571 12.030 10.980 1.00 97.12 92 LEU A C 1
ATOM 687 O O . LEU A 1 92 ? -13.620 12.658 11.121 1.00 97.12 92 LEU A O 1
ATOM 691 N N . LEU A 1 93 ? -12.214 11.501 9.810 1.00 96.69 93 LEU A N 1
ATOM 692 C CA . LEU A 1 93 ? -13.056 11.490 8.611 1.00 96.69 93 LEU A CA 1
ATOM 693 C C . LEU A 1 93 ? -13.932 10.228 8.512 1.00 96.69 93 LEU A C 1
ATOM 695 O O . LEU A 1 93 ? -14.675 10.086 7.543 1.00 96.69 93 LEU A O 1
ATOM 699 N N . GLY A 1 94 ? -13.871 9.333 9.502 1.00 96.94 94 GLY A N 1
ATOM 700 C CA . GLY A 1 94 ? -14.640 8.090 9.554 1.00 96.94 94 GLY A CA 1
ATOM 701 C C . GLY A 1 94 ? -13.979 6.904 8.853 1.00 96.94 94 GLY A C 1
ATOM 702 O O . GLY A 1 94 ? -14.664 5.924 8.570 1.00 96.94 94 GLY A O 1
ATOM 703 N N . ALA A 1 95 ? -12.682 6.983 8.544 1.00 97.56 95 ALA A N 1
ATOM 704 C CA . ALA A 1 95 ? -11.941 5.840 8.027 1.00 97.56 95 ALA A CA 1
ATOM 705 C C . ALA A 1 95 ? -11.717 4.788 9.123 1.00 97.56 95 ALA A C 1
ATOM 707 O O . ALA A 1 95 ? -11.355 5.136 10.248 1.00 97.56 95 ALA A O 1
ATOM 708 N N . ASP A 1 96 ? -11.878 3.515 8.766 1.00 96.38 96 ASP A N 1
ATOM 709 C CA . ASP A 1 96 ? -11.460 2.384 9.594 1.00 96.38 96 ASP A CA 1
ATOM 710 C C . ASP A 1 96 ? -9.969 2.128 9.347 1.00 96.38 96 ASP A C 1
ATOM 712 O O . ASP A 1 96 ? -9.575 1.525 8.348 1.00 96.38 96 ASP A O 1
ATOM 716 N N . VAL A 1 97 ? -9.130 2.736 10.182 1.00 95.31 97 VAL A N 1
ATOM 717 C CA . VAL A 1 97 ? -7.676 2.657 10.079 1.00 95.31 97 VAL A CA 1
ATOM 718 C C . VAL A 1 97 ? -7.070 2.673 11.469 1.00 95.31 97 VAL A C 1
ATOM 720 O O . VAL A 1 97 ? -7.438 3.478 12.325 1.00 95.31 97 VAL A O 1
ATOM 723 N N . GLU A 1 98 ? -6.086 1.812 11.670 1.00 94.38 98 GLU A N 1
ATOM 724 C CA . GLU A 1 98 ? -5.306 1.762 12.892 1.00 94.38 98 GLU A CA 1
ATOM 725 C C . GLU A 1 98 ? -3.825 1.626 12.571 1.00 94.38 98 GLU A C 1
ATOM 727 O O . GLU A 1 98 ? -3.423 1.109 11.525 1.00 94.38 98 GLU A O 1
ATOM 732 N N . ARG A 1 99 ? -2.993 2.114 13.489 1.00 92.00 99 ARG A N 1
ATOM 733 C CA . ARG A 1 99 ? -1.560 1.875 13.433 1.00 92.00 99 ARG A CA 1
ATOM 734 C C . ARG A 1 99 ? -1.217 0.714 14.351 1.00 92.00 99 ARG A C 1
ATOM 736 O O . ARG A 1 99 ? -1.335 0.828 15.567 1.00 92.00 99 ARG A O 1
ATOM 743 N N . VAL A 1 100 ? -0.761 -0.380 13.753 1.00 88.69 100 VAL A N 1
ATOM 744 C CA . VAL A 1 100 ? -0.356 -1.595 14.463 1.00 88.69 100 VAL A CA 1
ATOM 745 C C . VAL A 1 100 ? 1.169 -1.688 14.541 1.00 88.69 100 VAL A C 1
ATOM 747 O O . VAL A 1 100 ? 1.863 -1.471 13.550 1.00 88.69 100 VAL A O 1
ATOM 750 N N . GLY A 1 101 ? 1.699 -1.995 15.728 1.00 73.88 101 GLY A N 1
ATOM 751 C CA . GLY A 1 101 ? 3.121 -2.308 15.921 1.00 73.88 101 GLY A CA 1
ATOM 752 C C . GLY A 1 101 ? 4.083 -1.114 15.891 1.00 73.88 101 GLY A C 1
ATOM 753 O O . GLY A 1 101 ? 5.007 -1.094 15.080 1.00 73.88 101 GLY A O 1
ATOM 754 N N . GLY A 1 102 ? 3.903 -0.148 16.796 1.00 57.12 102 GLY A N 1
ATOM 755 C CA . GLY A 1 102 ? 4.908 0.877 17.095 1.00 57.12 102 GLY A CA 1
ATOM 756 C C . GLY A 1 102 ? 5.350 0.830 18.559 1.00 57.12 102 GLY A C 1
ATOM 757 O O . GLY A 1 102 ? 4.504 0.979 19.438 1.00 57.12 102 GLY A O 1
ATOM 758 N N . ASP A 1 103 ? 6.655 0.645 18.773 1.00 34.72 103 ASP A N 1
ATOM 759 C CA . ASP A 1 103 ? 7.435 1.391 19.772 1.00 34.72 103 ASP A CA 1
ATOM 760 C C . ASP A 1 103 ? 8.211 2.489 19.021 1.00 34.72 103 ASP A C 1
ATOM 762 O O . ASP A 1 103 ? 8.707 2.189 17.904 1.00 34.72 103 ASP A O 1
#

Sequence (103 aa):
LPGVTAPDVLALGTEDYEGGDPAVFNMAVMGLRLAQRANGVSKLHGAEVMATDLRASMSLVIAGLAAEGETQVHRLYHLDRGYERLEEKFALLGADVERVGGD